Protein AF-A0A931U3J9-F1 (afdb_monomer_lite)

Radius of gyration: 16.91 Å; chains: 1; bounding box: 30×40×34 Å

Secondary structure (DSSP, 8-state):
--HHHHHHHHHHHTT----HHHHHHHHHHHHHHHHHHHHHHTS--TT---S-----------

Structure (mmCIF, N/CA/C/O backbone):
data_AF-A0A931U3J9-F1
#
_entry.id   AF-A0A931U3J9-F1
#
loop_
_atom_site.group_PDB
_atom_site.id
_atom_site.type_symbol
_atom_site.label_atom_id
_atom_site.label_alt_id
_atom_site.label_comp_id
_atom_site.label_asym_id
_atom_site.label_entity_id
_at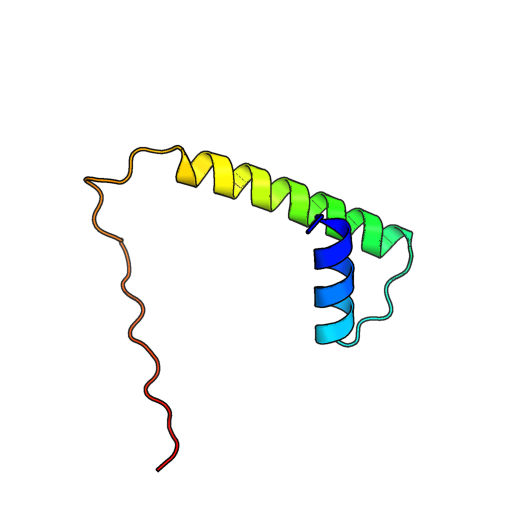om_site.label_seq_id
_atom_site.pdbx_PDB_ins_code
_atom_site.Cartn_x
_atom_site.Cartn_y
_atom_site.Cartn_z
_atom_site.occupancy
_atom_site.B_iso_or_equiv
_atom_site.auth_seq_id
_atom_site.auth_comp_id
_atom_site.auth_asym_id
_atom_site.auth_atom_id
_atom_site.pdbx_PDB_model_num
ATOM 1 N N . MET A 1 1 ? -8.265 5.289 -9.966 1.00 86.75 1 MET A N 1
ATOM 2 C CA . MET A 1 1 ? -8.399 4.904 -8.549 1.00 86.75 1 MET A CA 1
ATOM 3 C C . MET A 1 1 ? -7.272 5.525 -7.731 1.00 86.75 1 MET A C 1
ATOM 5 O O . MET A 1 1 ? -6.118 5.489 -8.169 1.00 86.75 1 MET A O 1
ATOM 9 N N . THR A 1 2 ? -7.602 6.156 -6.604 1.00 95.12 2 THR A N 1
ATOM 10 C CA . THR A 1 2 ? -6.631 6.792 -5.696 1.00 95.12 2 THR A CA 1
ATOM 11 C C . THR A 1 2 ? -6.041 5.770 -4.714 1.00 95.12 2 THR A C 1
ATOM 13 O O . THR A 1 2 ? -6.556 4.663 -4.587 1.00 95.12 2 THR A O 1
ATOM 16 N N . SER A 1 3 ? -4.946 6.103 -4.020 1.00 96.25 3 SER A N 1
ATOM 17 C CA . SER A 1 3 ? -4.395 5.215 -2.976 1.00 96.25 3 SER A CA 1
ATOM 18 C C . SER A 1 3 ? -5.334 5.047 -1.778 1.00 96.25 3 SER A C 1
ATOM 20 O O . SER A 1 3 ? -5.260 4.039 -1.086 1.00 96.25 3 SER A O 1
ATOM 22 N N . GLU A 1 4 ? -6.210 6.021 -1.534 1.00 95.94 4 GLU A N 1
ATOM 23 C CA . GLU A 1 4 ? -7.219 5.966 -0.476 1.00 95.94 4 GLU A CA 1
ATOM 24 C C . GLU A 1 4 ? -8.351 4.996 -0.831 1.00 95.94 4 GLU A C 1
ATOM 26 O O . GLU A 1 4 ? -8.781 4.224 0.021 1.00 95.94 4 GLU A O 1
ATOM 31 N N . ASP A 1 5 ? -8.775 4.975 -2.098 1.00 97.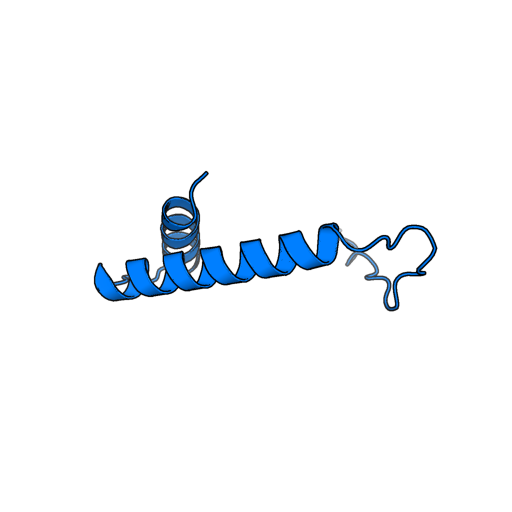44 5 ASP A N 1
ATOM 32 C CA . ASP A 1 5 ? -9.748 3.996 -2.597 1.00 97.44 5 ASP A CA 1
ATOM 33 C C . ASP A 1 5 ? -9.211 2.565 -2.446 1.00 97.44 5 ASP A C 1
ATOM 35 O O . ASP A 1 5 ? -9.897 1.712 -1.894 1.00 97.44 5 ASP A O 1
ATOM 39 N N . ILE A 1 6 ? -7.945 2.338 -2.824 1.00 96.56 6 ILE A N 1
ATOM 40 C CA . ILE A 1 6 ? -7.271 1.035 -2.665 1.00 96.56 6 ILE A CA 1
ATOM 41 C C . ILE A 1 6 ? -7.181 0.642 -1.186 1.00 96.56 6 ILE A C 1
ATOM 43 O O . ILE A 1 6 ? -7.422 -0.506 -0.831 1.00 96.56 6 ILE A O 1
ATOM 47 N N . ALA A 1 7 ? -6.833 1.587 -0.305 1.00 96.81 7 ALA A N 1
ATOM 48 C CA . ALA A 1 7 ? -6.749 1.319 1.128 1.00 96.81 7 ALA A CA 1
ATOM 49 C C . ALA A 1 7 ? -8.103 0.877 1.710 1.00 96.81 7 ALA A C 1
ATOM 51 O O . ALA A 1 7 ? -8.135 0.001 2.572 1.00 96.81 7 ALA A O 1
ATOM 52 N N . ARG A 1 8 ? -9.213 1.469 1.243 1.00 96.81 8 ARG A N 1
ATOM 53 C CA . ARG A 1 8 ? -10.571 1.079 1.654 1.00 96.81 8 ARG A CA 1
ATOM 54 C C . ARG A 1 8 ? -10.952 -0.300 1.135 1.00 96.81 8 ARG A C 1
ATOM 56 O O . ARG A 1 8 ? -11.510 -1.080 1.896 1.00 96.81 8 ARG A O 1
ATOM 63 N N . GLU A 1 9 ? -10.655 -0.580 -0.128 1.00 97.69 9 GLU A N 1
ATOM 64 C CA . GLU A 1 9 ? -10.934 -1.872 -0.759 1.00 97.69 9 GLU A CA 1
ATOM 65 C C . GLU A 1 9 ? -10.187 -3.002 -0.039 1.00 97.69 9 GLU A C 1
ATOM 67 O O . GLU A 1 9 ? -10.822 -3.926 0.456 1.00 97.69 9 GLU A O 1
ATOM 72 N N . LEU A 1 10 ? -8.876 -2.849 0.181 1.00 96.00 10 LEU A N 1
ATOM 73 C CA . LEU A 1 10 ? -8.065 -3.816 0.933 1.00 96.00 10 LEU A CA 1
ATOM 74 C C . LEU A 1 10 ? -8.551 -4.012 2.375 1.00 96.00 10 LEU A C 1
ATOM 76 O O . LEU A 1 10 ? -8.540 -5.129 2.888 1.00 96.00 10 LEU A O 1
ATOM 80 N N . ALA A 1 11 ? -8.961 -2.936 3.053 1.00 96.19 11 ALA A N 1
ATOM 81 C CA . ALA A 1 11 ? -9.501 -3.043 4.404 1.00 96.19 11 ALA A CA 1
ATOM 82 C C . ALA A 1 11 ? -10.825 -3.822 4.424 1.00 96.19 11 ALA A C 1
ATOM 84 O O . ALA A 1 11 ? -11.033 -4.624 5.329 1.00 96.19 11 ALA A O 1
ATOM 85 N N . ALA A 1 12 ? -11.690 -3.618 3.426 1.00 96.38 12 ALA A N 1
ATOM 86 C CA . ALA A 1 12 ? -12.941 -4.356 3.289 1.00 96.38 12 ALA A CA 1
ATOM 87 C C . ALA A 1 12 ? -12.702 -5.837 2.950 1.00 96.38 12 ALA A C 1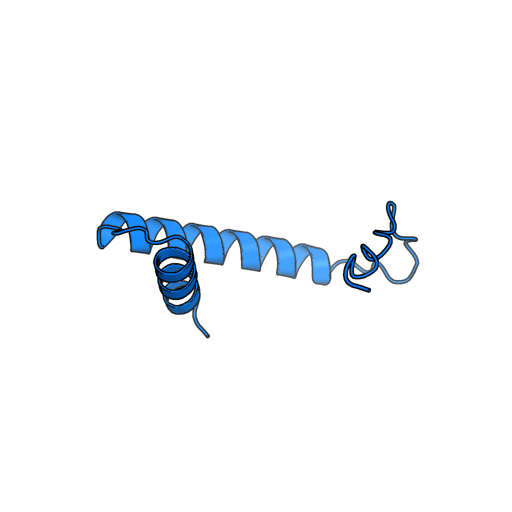
ATOM 89 O O . ALA A 1 12 ? -13.320 -6.702 3.562 1.00 96.38 12 ALA A O 1
ATOM 90 N N . GLU A 1 13 ? -11.778 -6.139 2.034 1.00 97.19 13 GLU A N 1
ATOM 91 C CA . GLU A 1 13 ? -11.397 -7.514 1.676 1.00 97.19 13 GLU A CA 1
ATOM 92 C C . GLU A 1 13 ? -10.819 -8.292 2.863 1.00 97.19 13 GLU A C 1
ATOM 94 O O . GLU A 1 13 ? -11.077 -9.484 3.018 1.00 97.19 13 GLU A O 1
ATOM 99 N N . ALA A 1 14 ? -10.055 -7.612 3.719 1.00 96.12 14 ALA A N 1
ATOM 100 C CA . ALA A 1 14 ? -9.464 -8.195 4.917 1.00 96.12 14 ALA A CA 1
ATOM 101 C C . ALA A 1 14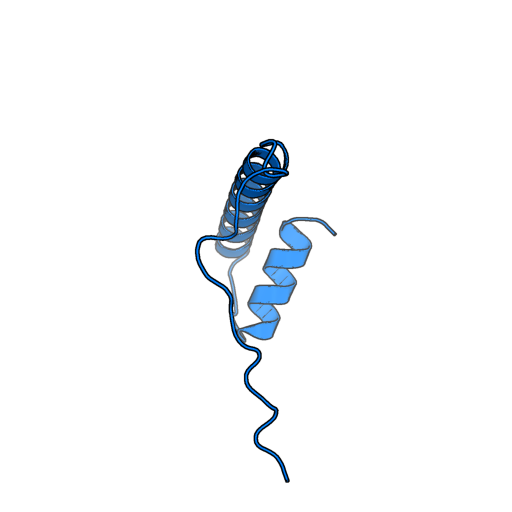 ? -10.400 -8.186 6.145 1.00 96.12 14 ALA A C 1
ATOM 103 O O . ALA A 1 14 ? -9.966 -8.591 7.223 1.00 96.12 14 ALA A O 1
ATOM 104 N N . ASP A 1 15 ? -11.640 -7.700 6.006 1.00 97.06 15 ASP A N 1
ATOM 105 C CA . ASP A 1 15 ? -12.604 -7.491 7.100 1.00 97.06 15 ASP A CA 1
ATOM 106 C C . ASP A 1 15 ? -12.018 -6.686 8.285 1.00 97.06 15 ASP A C 1
ATOM 108 O O . ASP A 1 15 ? -12.224 -6.971 9.467 1.00 97.06 15 ASP A O 1
ATOM 112 N N . LEU A 1 16 ? -11.221 -5.661 7.968 1.00 95.50 16 LEU A N 1
ATOM 113 C CA . LEU A 1 16 ? -10.552 -4.805 8.944 1.00 95.50 16 LEU A CA 1
ATOM 114 C C . LEU A 1 16 ? -11.326 -3.504 9.164 1.00 95.50 16 LEU A C 1
ATOM 116 O O . LEU A 1 16 ? -11.363 -2.613 8.313 1.00 95.50 16 LEU A O 1
ATOM 120 N N . ALA A 1 17 ? -11.842 -3.325 10.379 1.00 94.38 17 ALA A N 1
ATOM 121 C CA . ALA A 1 17 ? -12.376 -2.045 10.834 1.00 94.38 17 ALA A CA 1
ATOM 122 C C . ALA A 1 17 ? -11.234 -1.073 11.193 1.00 94.38 17 ALA A C 1
ATOM 124 O O . ALA A 1 17 ? -10.794 -0.985 12.342 1.00 94.38 17 ALA A O 1
ATOM 125 N N . LEU A 1 18 ? -10.730 -0.338 10.200 1.00 94.31 18 LEU A N 1
ATOM 126 C CA . LEU A 1 18 ? -9.671 0.653 10.400 1.00 94.31 18 LEU A CA 1
ATOM 127 C C . LEU A 1 18 ? -10.227 1.996 10.889 1.00 94.31 18 LEU A C 1
ATOM 129 O O . LEU A 1 18 ? -11.239 2.495 10.398 1.00 94.31 18 LEU A O 1
ATOM 133 N N . SER A 1 19 ? -9.511 2.635 11.818 1.00 97.62 19 SER A N 1
ATOM 134 C CA . SER A 1 19 ? -9.744 4.047 12.127 1.00 97.62 19 SER A CA 1
ATOM 135 C C . SER A 1 19 ? -9.362 4.931 10.935 1.00 97.62 19 SER A C 1
ATOM 137 O O . SER A 1 19 ? -8.554 4.542 10.089 1.00 97.62 19 SER A O 1
ATOM 139 N N . VAL A 1 20 ? -9.881 6.163 10.896 1.00 96.50 20 VAL A N 1
ATOM 140 C CA . VAL A 1 20 ? -9.529 7.150 9.856 1.00 96.50 20 VAL A CA 1
ATOM 141 C C . VAL A 1 20 ? -8.014 7.373 9.786 1.00 96.50 20 VAL A C 1
ATOM 143 O O . VAL A 1 20 ? -7.445 7.453 8.701 1.00 96.50 20 VAL A O 1
ATOM 146 N N . GLU A 1 21 ? -7.340 7.418 10.938 1.00 98.06 21 GLU A N 1
ATOM 147 C CA . GLU A 1 21 ? -5.887 7.580 11.000 1.00 98.06 21 GLU A CA 1
ATOM 148 C C . GLU A 1 21 ? -5.142 6.359 10.441 1.00 98.06 21 GLU A C 1
ATOM 150 O O . GLU A 1 21 ? -4.189 6.513 9.676 1.00 98.06 21 GLU A O 1
ATOM 155 N N . ALA A 1 22 ? -5.578 5.143 10.786 1.00 97.50 22 ALA A N 1
ATOM 156 C CA . ALA A 1 22 ? -4.978 3.918 10.266 1.00 97.50 22 ALA A CA 1
ATOM 157 C C . ALA A 1 22 ? -5.171 3.799 8.746 1.00 97.50 22 ALA A C 1
ATOM 159 O O . ALA A 1 22 ? -4.222 3.472 8.033 1.00 97.50 22 ALA A O 1
ATOM 160 N N . LEU A 1 23 ? -6.359 4.149 8.243 1.00 97.44 23 LEU A N 1
ATOM 161 C CA . LEU A 1 23 ? -6.654 4.190 6.813 1.00 97.44 23 LEU A CA 1
ATOM 162 C C . LEU A 1 23 ? -5.767 5.209 6.082 1.00 97.44 23 LEU A C 1
ATOM 164 O O . LEU A 1 23 ? -5.195 4.891 5.041 1.00 97.44 23 LEU A O 1
ATOM 168 N N . ALA A 1 24 ? -5.594 6.411 6.641 1.00 97.38 24 ALA A N 1
ATOM 169 C CA . ALA A 1 24 ? -4.727 7.437 6.063 1.00 97.38 24 ALA A CA 1
ATOM 170 C C . ALA A 1 24 ? -3.255 6.989 6.008 1.00 97.38 24 ALA A C 1
ATOM 172 O O . ALA A 1 24 ? -2.577 7.196 4.999 1.00 97.38 24 ALA A O 1
ATOM 173 N N . ARG A 1 25 ? -2.761 6.326 7.065 1.00 98.06 25 ARG A N 1
ATOM 174 C CA . ARG A 1 25 ? -1.410 5.739 7.081 1.00 98.06 25 ARG A CA 1
ATOM 175 C C . ARG A 1 25 ? -1.257 4.657 6.013 1.00 98.06 25 ARG A C 1
ATOM 177 O O . ARG A 1 25 ? -0.266 4.679 5.284 1.00 98.06 25 ARG A O 1
ATOM 184 N N . LEU A 1 26 ? -2.239 3.767 5.875 1.00 97.38 26 LEU A N 1
ATOM 185 C CA . LEU A 1 26 ? -2.236 2.724 4.847 1.00 97.38 26 LEU A CA 1
ATOM 186 C C . LEU A 1 26 ? -2.241 3.327 3.432 1.00 97.38 26 LEU A C 1
ATOM 188 O O . LEU A 1 26 ? -1.422 2.949 2.596 1.00 97.38 26 LEU A O 1
ATOM 192 N N . ALA A 1 27 ? -3.088 4.326 3.174 1.00 97.81 27 ALA A N 1
ATOM 193 C CA . ALA A 1 27 ? -3.133 5.032 1.894 1.00 97.81 27 ALA A CA 1
ATOM 194 C C . ALA A 1 27 ? -1.788 5.700 1.546 1.00 97.81 27 ALA A C 1
ATOM 196 O O . ALA A 1 27 ? -1.334 5.631 0.398 1.00 97.81 27 ALA A O 1
ATOM 197 N N . ALA A 1 28 ? -1.113 6.302 2.531 1.00 97.88 28 ALA A N 1
ATOM 198 C CA . ALA A 1 28 ? 0.215 6.885 2.347 1.00 97.88 28 ALA A CA 1
ATOM 199 C C . ALA A 1 28 ? 1.274 5.817 2.020 1.00 97.88 28 ALA A C 1
ATOM 201 O O . ALA A 1 28 ? 2.080 6.009 1.105 1.00 97.88 28 ALA A O 1
ATOM 202 N N . GLN A 1 29 ? 1.245 4.672 2.710 1.00 97.94 29 GLN A N 1
ATOM 203 C CA . GLN A 1 29 ? 2.133 3.538 2.433 1.00 97.94 29 GLN A CA 1
ATOM 204 C C . GLN A 1 29 ? 1.918 2.977 1.022 1.00 97.94 29 GLN A C 1
ATOM 206 O O . GLN A 1 29 ? 2.890 2.782 0.291 1.00 97.94 29 GLN A O 1
ATOM 211 N N . ILE A 1 30 ? 0.662 2.803 0.597 1.00 97.06 30 ILE A N 1
ATOM 212 C CA . ILE A 1 30 ? 0.309 2.379 -0.767 1.00 97.06 30 ILE A CA 1
ATOM 213 C C . ILE A 1 30 ? 0.834 3.386 -1.794 1.00 97.06 30 ILE A C 1
ATOM 215 O O . ILE A 1 30 ? 1.433 2.994 -2.795 1.00 97.06 30 ILE A O 1
ATOM 219 N N . GLY A 1 31 ? 0.667 4.688 -1.548 1.00 96.56 31 GLY A N 1
ATOM 220 C CA . GLY A 1 31 ? 1.227 5.736 -2.405 1.00 96.56 31 GLY A CA 1
ATOM 221 C C . GLY A 1 31 ? 2.749 5.634 -2.547 1.00 96.56 31 GLY A C 1
ATOM 222 O O . GLY A 1 31 ? 3.269 5.677 -3.664 1.00 96.56 31 GLY A O 1
ATOM 223 N N . GLY A 1 32 ? 3.457 5.427 -1.434 1.00 97.25 32 GLY A N 1
ATOM 224 C CA . GLY A 1 32 ? 4.904 5.213 -1.424 1.00 97.25 32 GLY A CA 1
ATOM 225 C C . GLY A 1 32 ? 5.330 3.965 -2.201 1.00 97.25 32 GLY A C 1
ATOM 226 O O . GLY A 1 32 ? 6.273 4.023 -2.993 1.00 97.25 32 GLY A O 1
ATOM 227 N N . LEU A 1 33 ? 4.609 2.851 -2.041 1.00 96.31 33 LEU A N 1
ATOM 228 C CA . LEU A 1 33 ? 4.877 1.616 -2.777 1.00 96.31 33 LEU A CA 1
ATOM 229 C C . LEU A 1 33 ? 4.656 1.802 -4.283 1.00 96.31 33 LEU A C 1
ATOM 231 O O . LEU A 1 33 ? 5.523 1.433 -5.071 1.00 96.31 33 LEU A O 1
ATOM 235 N N . ARG A 1 34 ? 3.553 2.444 -4.692 1.00 94.56 34 ARG A N 1
ATOM 236 C CA . ARG A 1 34 ? 3.278 2.753 -6.107 1.00 94.56 34 ARG A CA 1
ATOM 237 C C . ARG A 1 34 ? 4.376 3.612 -6.724 1.00 94.56 34 ARG A C 1
ATOM 239 O O . ARG A 1 34 ? 4.795 3.339 -7.844 1.00 94.56 34 ARG A O 1
ATOM 246 N N . ALA A 1 35 ? 4.879 4.609 -5.996 1.00 93.56 35 ALA A N 1
ATOM 247 C CA . ALA A 1 35 ? 6.000 5.421 -6.461 1.00 93.56 35 ALA A CA 1
ATOM 248 C C . ALA A 1 35 ? 7.281 4.588 -6.642 1.00 93.56 35 ALA A C 1
ATOM 250 O O . ALA A 1 35 ? 7.997 4.765 -7.627 1.00 93.56 35 ALA A O 1
ATOM 251 N N . SER A 1 36 ? 7.568 3.662 -5.726 1.00 95.50 36 SER A N 1
ATOM 252 C CA . SER A 1 36 ? 8.705 2.742 -5.850 1.00 95.50 36 SER A CA 1
ATOM 253 C C . SER A 1 36 ? 8.556 1.792 -7.042 1.00 95.50 36 SER A C 1
ATOM 255 O O . SER A 1 36 ? 9.500 1.637 -7.812 1.00 95.50 36 SER A O 1
ATOM 257 N N . VAL A 1 37 ? 7.365 1.226 -7.259 1.00 92.12 37 VAL A N 1
ATOM 258 C CA . VAL A 1 37 ? 7.069 0.388 -8.434 1.00 92.12 37 VAL A CA 1
ATOM 259 C C . VAL A 1 37 ? 7.207 1.187 -9.731 1.00 92.12 37 VAL A C 1
ATOM 261 O O . VAL A 1 37 ? 7.807 0.697 -10.679 1.00 92.12 37 VAL A O 1
ATOM 264 N N . ALA A 1 38 ? 6.741 2.439 -9.772 1.00 90.12 38 ALA A N 1
ATOM 265 C CA . ALA A 1 38 ? 6.904 3.297 -10.945 1.00 90.12 38 ALA A CA 1
ATOM 266 C C . ALA A 1 38 ? 8.385 3.562 -11.273 1.00 90.12 38 ALA A C 1
ATOM 268 O O . ALA A 1 38 ? 8.765 3.552 -12.441 1.00 90.12 38 ALA A O 1
ATOM 269 N N . LYS A 1 39 ? 9.239 3.742 -10.255 1.00 92.31 39 LYS A N 1
ATOM 270 C CA . LYS A 1 39 ? 10.696 3.853 -10.449 1.00 92.31 39 LYS A CA 1
ATOM 271 C C . LYS A 1 39 ? 11.296 2.571 -11.023 1.00 92.31 39 LYS A C 1
ATOM 273 O O . LYS A 1 39 ? 12.160 2.662 -11.883 1.00 92.31 39 LYS A O 1
ATOM 278 N N . LEU A 1 40 ? 10.841 1.402 -10.566 1.00 88.12 40 LEU A N 1
ATOM 279 C CA . LEU A 1 40 ? 11.280 0.113 -11.109 1.00 88.12 40 LEU A CA 1
ATOM 280 C C . LEU A 1 40 ? 10.825 -0.077 -12.558 1.00 88.12 40 LEU A C 1
ATOM 282 O O . LEU A 1 40 ? 11.616 -0.518 -13.378 1.00 88.12 40 LEU A O 1
ATOM 286 N N . ALA A 1 41 ? 9.588 0.299 -12.885 1.00 84.62 41 ALA A N 1
ATOM 287 C CA . ALA A 1 41 ? 9.052 0.222 -14.244 1.00 84.62 41 ALA A CA 1
ATOM 288 C C . ALA A 1 41 ? 9.748 1.184 -15.222 1.00 84.62 41 ALA A C 1
ATOM 290 O O . ALA A 1 41 ? 9.746 0.9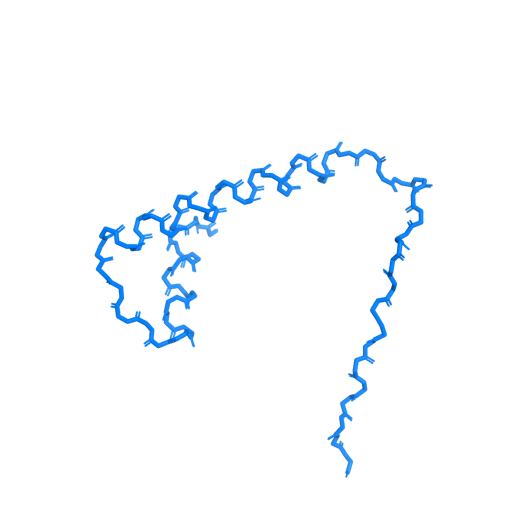45 -16.423 1.00 84.62 41 ALA A O 1
ATOM 291 N N . ALA A 1 42 ? 10.337 2.268 -14.711 1.00 86.06 42 ALA A N 1
ATOM 292 C CA . ALA A 1 42 ? 11.155 3.184 -15.499 1.00 86.06 42 ALA A CA 1
ATOM 293 C C . ALA A 1 42 ? 12.574 2.652 -15.767 1.00 86.06 42 ALA A C 1
ATOM 295 O O . ALA A 1 42 ? 13.302 3.253 -16.558 1.00 86.06 42 ALA A O 1
ATOM 296 N N . LEU A 1 43 ? 12.993 1.565 -15.109 1.00 85.94 43 LEU A N 1
ATOM 297 C CA . LEU A 1 43 ? 14.234 0.888 -15.465 1.00 85.94 43 LEU A CA 1
ATOM 298 C C . LEU A 1 43 ? 14.034 0.187 -16.807 1.00 85.94 43 LEU A C 1
ATOM 300 O O . LEU A 1 43 ? 13.040 -0.509 -17.008 1.00 85.94 43 LEU A O 1
ATOM 304 N N . ASP A 1 44 ? 15.001 0.340 -17.706 1.00 75.81 44 ASP A N 1
ATOM 305 C CA . ASP A 1 44 ? 15.036 -0.454 -18.927 1.00 75.81 44 ASP A CA 1
ATOM 306 C C . ASP A 1 44 ? 15.416 -1.895 -18.567 1.00 75.81 44 ASP A C 1
ATOM 308 O O . ASP A 1 44 ? 16.572 -2.220 -18.278 1.00 75.81 44 ASP A O 1
ATOM 312 N N . LEU A 1 45 ? 14.392 -2.740 -18.477 1.00 74.75 45 LEU A N 1
ATOM 313 C CA . LEU A 1 45 ? 14.510 -4.163 -18.183 1.00 74.75 45 LEU A CA 1
ATOM 314 C C . LEU A 1 45 ? 14.403 -5.012 -19.457 1.00 74.75 45 LEU A C 1
ATOM 316 O O . LEU A 1 45 ? 14.335 -6.232 -19.342 1.00 74.75 45 LEU A O 1
ATOM 320 N N . ALA A 1 46 ? 14.388 -4.403 -20.652 1.00 67.00 46 ALA A N 1
ATOM 321 C CA . ALA A 1 46 ? 14.130 -5.107 -21.911 1.00 67.00 46 ALA A CA 1
ATOM 322 C C . ALA A 1 46 ? 15.138 -6.233 -22.203 1.00 67.00 46 ALA A C 1
ATOM 324 O O . ALA A 1 46 ? 14.785 -7.219 -22.843 1.00 67.00 46 ALA A O 1
ATOM 325 N N . GLU A 1 47 ? 16.366 -6.123 -21.688 1.00 66.00 47 GLU A N 1
ATOM 326 C CA . GLU A 1 47 ? 17.418 -7.139 -21.842 1.00 66.00 47 GLU A CA 1
ATOM 327 C C . GLU A 1 47 ? 17.632 -8.004 -20.588 1.00 66.00 47 GLU A C 1
ATOM 329 O O . GLU A 1 47 ? 18.591 -8.774 -20.513 1.00 66.00 47 GLU A O 1
ATOM 334 N N . ARG A 1 48 ? 16.775 -7.883 -19.566 1.00 72.31 48 ARG A N 1
ATOM 335 C CA . ARG A 1 48 ? 16.914 -8.649 -18.323 1.00 72.31 48 ARG A CA 1
ATOM 336 C C . ARG A 1 48 ? 15.957 -9.828 -18.302 1.00 72.31 48 ARG A C 1
ATOM 338 O O . ARG A 1 48 ? 14.745 -9.653 -18.211 1.00 72.31 48 ARG A O 1
ATOM 345 N N . GLU A 1 49 ? 16.515 -11.035 -18.308 1.00 73.06 49 GLU A N 1
ATOM 346 C CA . GLU A 1 49 ? 15.735 -12.238 -18.033 1.00 73.06 49 GLU A CA 1
ATOM 347 C C . GLU A 1 49 ? 15.146 -12.175 -16.609 1.00 73.06 49 GLU A C 1
ATOM 349 O O . GLU A 1 49 ? 15.849 -11.798 -15.660 1.00 73.06 49 GLU A O 1
ATOM 354 N N . PRO A 1 50 ? 13.858 -12.517 -16.424 1.00 75.75 50 PRO A N 1
ATOM 355 C CA . PRO A 1 50 ? 13.259 -12.583 -15.100 1.00 75.75 50 PRO A CA 1
ATOM 356 C C . PRO A 1 50 ? 13.968 -13.655 -14.266 1.00 75.75 50 PRO A C 1
ATOM 358 O O . PRO A 1 50 ? 14.058 -14.813 -14.662 1.00 75.75 50 PRO A O 1
ATOM 361 N N . ALA A 1 51 ? 14.445 -13.273 -13.079 1.00 78.69 51 ALA A N 1
ATOM 362 C CA . ALA A 1 51 ? 15.224 -14.157 -12.204 1.00 78.69 51 ALA A CA 1
ATOM 363 C C . ALA A 1 51 ? 14.423 -15.356 -11.659 1.00 78.69 51 ALA A C 1
ATOM 365 O O . ALA A 1 51 ? 15.002 -16.315 -11.154 1.00 78.69 51 ALA A O 1
ATOM 366 N N . VAL A 1 52 ? 13.094 -15.288 -11.726 1.00 73.94 52 VAL A N 1
ATOM 367 C CA . VAL A 1 52 ? 12.187 -16.353 -11.305 1.00 73.94 52 VAL A CA 1
ATOM 368 C C . VAL A 1 52 ? 10.976 -16.336 -12.222 1.00 73.94 52 VAL A C 1
ATOM 370 O O . VAL A 1 52 ? 10.415 -15.278 -12.506 1.00 73.94 52 VAL A O 1
ATOM 373 N N . THR A 1 53 ? 10.560 -17.514 -12.665 1.00 70.56 53 THR A N 1
ATOM 374 C CA . THR A 1 53 ? 9.297 -17.730 -13.370 1.00 70.56 53 THR A CA 1
ATOM 375 C C . THR A 1 53 ? 8.332 -18.386 -12.392 1.00 70.56 53 THR A C 1
ATOM 377 O O . THR A 1 53 ? 8.647 -19.421 -11.810 1.00 70.56 53 THR A O 1
ATOM 380 N N . PHE A 1 54 ? 7.166 -17.776 -12.175 1.00 70.31 54 PHE A N 1
ATOM 381 C CA . PHE A 1 54 ? 6.096 -18.420 -11.419 1.00 70.31 54 PHE A CA 1
ATOM 382 C C . PHE A 1 54 ? 5.346 -19.346 -12.369 1.00 70.31 54 PHE A C 1
ATOM 384 O O . PHE A 1 54 ? 4.714 -18.883 -13.319 1.00 70.31 54 PHE A O 1
ATOM 391 N N . THR A 1 55 ? 5.432 -20.652 -12.136 1.00 67.94 55 THR A N 1
ATOM 392 C CA . THR A 1 55 ? 4.529 -21.609 -12.772 1.00 67.94 55 THR A CA 1
ATOM 393 C C . THR A 1 55 ? 3.132 -21.344 -12.226 1.00 67.94 55 THR A C 1
ATOM 395 O O . THR A 1 55 ? 2.953 -21.286 -11.008 1.00 67.94 55 THR A O 1
ATOM 398 N N . ALA A 1 56 ? 2.155 -21.138 -13.112 1.00 64.38 56 ALA A N 1
ATOM 399 C CA . ALA A 1 56 ? 0.760 -21.073 -12.701 1.00 64.38 56 ALA A CA 1
ATOM 400 C C . ALA A 1 56 ? 0.436 -22.344 -11.902 1.00 64.38 56 ALA A C 1
ATOM 402 O O . ALA A 1 56 ? 0.764 -23.447 -12.341 1.00 64.38 56 ALA A O 1
ATOM 403 N N . LEU A 1 57 ? -0.151 -22.180 -10.715 1.00 60.25 57 LEU A N 1
ATOM 404 C CA . LEU A 1 57 ? -0.796 -23.290 -10.026 1.00 60.25 57 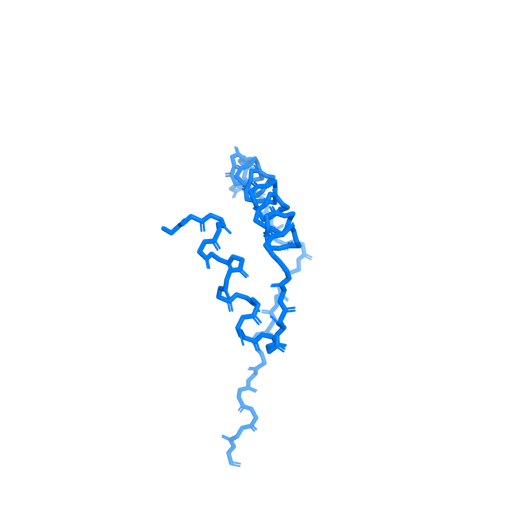LEU A CA 1
ATOM 405 C C . LEU A 1 57 ? -1.945 -23.716 -10.939 1.00 60.25 57 LEU A C 1
ATOM 407 O O . LEU A 1 57 ? -2.876 -22.941 -11.139 1.00 60.25 57 LEU A O 1
ATOM 411 N N . GLU A 1 58 ? -1.816 -24.882 -11.569 1.00 66.81 58 GLU A N 1
ATOM 412 C CA . GLU A 1 58 ? -2.921 -25.494 -12.303 1.00 66.81 58 GLU A CA 1
ATOM 413 C C . GLU A 1 58 ? -4.108 -25.598 -11.342 1.00 66.81 58 GLU A C 1
ATOM 415 O O . GLU A 1 58 ? -3.928 -26.032 -10.199 1.00 66.81 58 GLU A O 1
ATOM 420 N N . ASP A 1 59 ? -5.285 -25.141 -11.779 1.00 54.47 59 ASP A N 1
ATOM 421 C CA . ASP A 1 59 ? -6.517 -25.239 -11.001 1.00 54.47 59 ASP A CA 1
ATOM 422 C C . ASP A 1 59 ? -6.702 -26.700 -10.581 1.00 54.47 59 ASP A C 1
ATOM 424 O O . ASP A 1 59 ? -6.984 -27.581 -11.396 1.00 54.47 59 ASP A O 1
ATOM 428 N N . ALA A 1 60 ? -6.488 -26.967 -9.295 1.00 54.84 60 ALA A N 1
ATOM 429 C CA . ALA A 1 60 ? -6.725 -28.262 -8.689 1.00 54.84 60 ALA A CA 1
ATOM 430 C C . ALA A 1 60 ? -8.231 -28.429 -8.454 1.00 54.84 60 ALA A C 1
ATOM 432 O O . ALA A 1 60 ? -8.659 -28.490 -7.311 1.00 54.84 60 ALA A O 1
ATOM 433 N N . ASP A 1 61 ? -9.020 -28.467 -9.526 1.00 53.62 61 ASP A N 1
ATOM 434 C CA . ASP A 1 61 ? -10.416 -28.901 -9.496 1.00 53.62 61 ASP A CA 1
ATOM 435 C C . ASP A 1 61 ? -10.761 -29.623 -10.810 1.00 53.62 61 ASP A C 1
ATOM 437 O O . ASP A 1 61 ? -11.067 -29.012 -11.838 1.00 53.62 61 ASP A O 1
ATOM 441 N N . ALA A 1 62 ? -10.701 -30.956 -10.748 1.00 49.84 62 ALA A N 1
ATOM 442 C CA . ALA A 1 62 ? -11.359 -31.890 -11.658 1.00 49.84 62 ALA A CA 1
ATOM 443 C C . ALA A 1 62 ? -12.156 -32.906 -10.833 1.00 49.84 62 ALA A C 1
ATOM 445 O O . ALA A 1 62 ? -11.630 -33.345 -9.781 1.00 49.84 62 ALA A O 1
#

Foldseek 3Di:
DALLVVLVVVCVVVVHPDDPVRSVVSSVVSVVVVVVVVVVVPDPCVVPDDPDDDDPPDPPDD

Sequence (62 aa):
MTSEDIARELAAEADLALSVEALARLAAQIGGLRASVAKLAALDLAEREPAVTFTALEDADA

pLDDT: mean 86.39, std 14.1, range [49.84, 98.06]